Protein AF-R8BSB5-F1 (afdb_monomer_lite)

Organism: Phaeoacremonium minimum (strain UCR-PA7) (NCBI:txid1286976)

pLDDT: mean 89.69, std 11.92, range [39.78, 98.31]

Structure (mmCIF, N/CA/C/O backbone):
data_AF-R8BSB5-F1
#
_entry.id   AF-R8BSB5-F1
#
loop_
_atom_site.group_PDB
_atom_site.id
_atom_site.type_symbol
_atom_site.label_atom_id
_atom_site.label_alt_id
_atom_site.label_comp_id
_atom_site.label_asym_id
_atom_site.label_entity_id
_atom_site.label_seq_id
_atom_site.pdbx_PDB_ins_code
_atom_site.Cartn_x
_atom_site.Cartn_y
_atom_site.Cartn_z
_atom_site.occupancy
_atom_site.B_iso_or_equiv
_atom_site.auth_seq_id
_atom_site.auth_comp_id
_atom_site.auth_asym_id
_atom_site.auth_atom_id
_atom_site.pdbx_PDB_model_num
ATOM 1 N N . MET A 1 1 ? -7.769 4.348 18.635 1.00 86.06 1 MET A N 1
ATOM 2 C CA . MET A 1 1 ? -9.102 4.419 17.979 1.00 86.06 1 MET A CA 1
ATOM 3 C C . MET A 1 1 ? -10.161 5.073 18.865 1.00 86.06 1 MET A C 1
ATOM 5 O O . MET A 1 1 ? -10.721 6.068 18.430 1.00 86.06 1 MET A O 1
ATOM 9 N N . LYS A 1 2 ? -10.424 4.597 20.097 1.00 85.94 2 LYS A N 1
ATOM 10 C CA . LYS A 1 2 ? -11.406 5.243 21.003 1.00 85.94 2 LYS A CA 1
ATOM 11 C C . LYS A 1 2 ? -11.122 6.730 21.261 1.00 85.94 2 LYS A C 1
ATOM 13 O O . LYS A 1 2 ? -12.055 7.516 21.289 1.00 85.94 2 LYS A O 1
ATOM 18 N N . GLU A 1 3 ? -9.850 7.116 21.346 1.00 88.25 3 GLU A N 1
ATOM 19 C CA . GLU A 1 3 ? -9.418 8.522 21.443 1.00 88.25 3 GLU A CA 1
ATOM 20 C C . GLU A 1 3 ? -9.744 9.370 20.204 1.00 88.25 3 GLU A C 1
ATOM 22 O O . GLU A 1 3 ? -9.948 10.571 20.317 1.00 88.25 3 GLU A O 1
ATOM 27 N N . VAL A 1 4 ? -9.773 8.769 19.010 1.00 91.12 4 VAL A N 1
ATOM 28 C CA . VAL A 1 4 ? -10.160 9.468 17.771 1.00 91.12 4 VAL A CA 1
ATOM 29 C C . VAL A 1 4 ? -11.681 9.576 17.706 1.00 91.12 4 VAL A C 1
ATOM 31 O O . VAL A 1 4 ? -12.217 10.633 17.390 1.00 91.12 4 VAL A O 1
ATOM 34 N N . ILE A 1 5 ? -12.384 8.497 18.069 1.00 91.69 5 ILE A N 1
ATOM 35 C CA . ILE A 1 5 ? -13.847 8.484 18.169 1.00 91.69 5 ILE A CA 1
ATOM 36 C C . ILE A 1 5 ? -14.320 9.535 19.177 1.00 91.69 5 ILE A C 1
ATOM 38 O O . ILE A 1 5 ? -15.239 10.273 18.859 1.00 91.69 5 ILE A O 1
ATOM 42 N N . SER A 1 6 ? -13.679 9.676 20.343 1.00 93.19 6 SER A N 1
ATOM 43 C CA . SER A 1 6 ? -14.106 10.641 21.367 1.00 93.19 6 SER A CA 1
ATOM 44 C C . SER A 1 6 ? -14.038 12.101 20.917 1.00 93.19 6 SER A C 1
ATOM 46 O O . SER A 1 6 ? -14.775 12.929 21.445 1.00 93.19 6 SER A O 1
ATOM 48 N N . GLN A 1 7 ? -13.183 12.416 19.941 1.00 95.69 7 GLN A N 1
ATOM 49 C CA . GLN A 1 7 ? -13.055 13.763 19.387 1.00 95.69 7 GLN A CA 1
ATOM 50 C C . GLN A 1 7 ? -14.201 14.120 18.432 1.00 95.69 7 GLN A C 1
ATOM 52 O O . GLN A 1 7 ? -14.577 15.286 18.356 1.00 95.69 7 GLN A O 1
ATOM 57 N N . ALA A 1 8 ? -14.748 13.140 17.705 1.00 96.56 8 ALA A N 1
ATOM 58 C CA . ALA A 1 8 ? -15.770 13.365 16.678 1.00 96.56 8 ALA A CA 1
ATOM 59 C C . ALA A 1 8 ? -17.180 12.908 17.096 1.00 96.56 8 ALA A C 1
ATOM 61 O O . ALA A 1 8 ? -18.159 13.567 16.760 1.00 96.56 8 ALA A O 1
ATOM 62 N N . PHE A 1 9 ? -17.271 11.794 17.824 1.00 95.31 9 PHE A N 1
ATOM 63 C CA . PHE A 1 9 ? -18.498 11.087 18.209 1.00 95.31 9 PHE A CA 1
ATOM 64 C C . PHE A 1 9 ? -18.381 10.542 19.651 1.00 95.31 9 PHE A C 1
ATOM 66 O O . PHE A 1 9 ? -18.289 9.324 19.861 1.00 95.31 9 PHE A O 1
ATOM 73 N N . PRO A 1 10 ? -18.312 11.419 20.672 1.00 93.44 10 PRO A N 1
ATOM 74 C CA . PRO A 1 10 ? -18.104 11.024 22.069 1.00 93.44 10 PRO A CA 1
ATOM 75 C C . PRO A 1 10 ? -19.152 10.038 22.603 1.00 93.44 10 PRO A C 1
ATOM 77 O O . PRO A 1 10 ? -18.832 9.181 23.427 1.00 93.44 10 PRO A O 1
ATOM 80 N N . GLU A 1 11 ? -20.382 10.100 22.103 1.00 93.31 11 GLU A N 1
ATOM 81 C CA . GLU A 1 11 ? -21.478 9.195 22.443 1.00 93.31 11 GLU A CA 1
ATOM 82 C C . GLU A 1 11 ? -21.216 7.733 22.046 1.00 93.31 11 GLU A C 1
ATOM 84 O O . GLU A 1 11 ? -21.787 6.821 22.645 1.00 93.31 11 GLU A O 1
ATOM 89 N N . LEU A 1 12 ? -20.321 7.485 21.081 1.00 91.56 12 LEU A N 1
ATOM 90 C CA . LEU A 1 12 ? -19.994 6.138 20.608 1.00 91.56 12 LEU A CA 1
ATOM 91 C C . LEU A 1 12 ? -18.858 5.477 21.401 1.00 91.56 12 LEU A C 1
ATOM 93 O O . LEU A 1 12 ? -18.624 4.281 21.248 1.00 91.56 12 LEU A O 1
ATOM 97 N N . VAL A 1 13 ? -18.150 6.212 22.267 1.00 89.12 13 VAL A N 1
ATOM 98 C CA . VAL A 1 13 ? -16.948 5.717 22.973 1.00 89.12 13 VAL A CA 1
ATOM 99 C C . VAL A 1 13 ? -17.248 4.525 23.887 1.00 89.12 13 VAL A C 1
ATOM 101 O O . VAL A 1 13 ? -16.405 3.640 24.053 1.00 89.12 13 VAL A O 1
ATOM 104 N N . GLY A 1 14 ? -18.445 4.501 24.480 1.00 85.81 14 GLY A N 1
ATOM 105 C CA . GLY A 1 14 ? -18.896 3.418 25.353 1.00 85.81 14 GLY A CA 1
ATOM 106 C C . GLY A 1 14 ? -19.329 2.153 24.608 1.00 85.81 14 GLY A C 1
ATOM 107 O O . GLY A 1 14 ? -19.499 1.111 25.242 1.00 85.81 14 GLY A O 1
ATOM 108 N N . LEU A 1 15 ? -19.509 2.220 23.284 1.00 87.44 15 LEU A N 1
ATOM 109 C CA . LEU A 1 15 ? -19.936 1.071 22.496 1.00 87.44 15 LEU A CA 1
ATOM 110 C C . LEU A 1 15 ? -18.770 0.092 22.282 1.00 87.44 15 LEU A C 1
ATOM 112 O O . LEU A 1 15 ? -17.628 0.510 22.066 1.00 87.44 15 LEU A O 1
ATOM 116 N N . PRO A 1 16 ? -19.032 -1.223 22.338 1.00 86.12 16 PRO A N 1
ATOM 117 C CA . PRO A 1 16 ? -18.023 -2.216 22.005 1.00 86.12 16 PRO A CA 1
ATOM 118 C C . PRO A 1 16 ? -17.767 -2.257 20.489 1.00 86.12 16 PRO A C 1
ATOM 120 O O . PRO A 1 16 ? -18.662 -1.988 19.685 1.00 86.12 16 PRO A O 1
ATOM 123 N N . PHE A 1 17 ? -16.552 -2.635 20.085 1.00 86.38 17 PHE A N 1
ATOM 124 C CA . PHE A 1 17 ? -16.262 -2.900 18.675 1.00 86.38 17 PHE A CA 1
ATOM 125 C C . PHE A 1 17 ? -16.877 -4.240 18.267 1.00 86.38 17 PHE A C 1
ATOM 127 O O . PHE A 1 17 ? -16.817 -5.196 19.032 1.00 86.38 17 PHE A O 1
ATOM 134 N N . VAL A 1 18 ? -17.447 -4.321 17.062 1.00 86.75 18 VAL A N 1
ATOM 135 C CA . VAL A 1 18 ? -18.013 -5.574 16.523 1.00 86.75 18 VAL A CA 1
ATOM 136 C C . VAL A 1 18 ? -16.927 -6.462 15.915 1.00 86.75 18 VAL A C 1
ATOM 138 O O . VAL A 1 18 ? -16.950 -7.677 16.088 1.00 86.75 18 VAL A O 1
ATOM 141 N N . GLU A 1 19 ? -15.959 -5.855 15.229 1.00 85.75 19 GLU A N 1
ATOM 142 C CA . GLU A 1 19 ? -14.872 -6.546 14.539 1.00 85.75 19 GLU A CA 1
ATOM 143 C C . GLU A 1 19 ? -13.636 -5.639 14.458 1.00 85.75 19 GLU A C 1
ATOM 145 O O . GLU A 1 19 ? -13.744 -4.411 14.459 1.00 85.75 19 GLU A O 1
ATOM 150 N N . SER A 1 20 ? -12.457 -6.253 14.367 1.00 86.75 20 SER A N 1
ATOM 151 C CA . SER A 1 20 ? -11.200 -5.598 14.016 1.00 86.75 20 SER A CA 1
ATOM 152 C C . SER A 1 20 ? -10.347 -6.545 13.176 1.00 86.75 20 SER A C 1
ATOM 154 O O . SER A 1 20 ? -10.354 -7.756 13.397 1.00 86.75 20 SER A O 1
ATOM 156 N N . ARG A 1 21 ? -9.600 -5.995 12.216 1.00 89.00 21 ARG A N 1
ATOM 157 C CA . ARG A 1 21 ? -8.682 -6.747 11.355 1.00 89.00 21 ARG A CA 1
ATOM 158 C C . ARG A 1 21 ? -7.492 -5.891 10.953 1.00 89.00 21 ARG A C 1
ATOM 160 O O . ARG A 1 21 ? -7.619 -4.679 10.786 1.00 89.00 21 ARG A O 1
ATOM 167 N N . LEU A 1 22 ? -6.356 -6.543 10.729 1.00 90.50 22 LEU A N 1
ATOM 168 C CA . LEU A 1 22 ? -5.213 -5.918 10.077 1.00 90.50 22 LEU A CA 1
ATOM 169 C C . LEU A 1 22 ? -5.409 -5.933 8.564 1.00 90.50 22 LEU A C 1
ATOM 171 O O . LEU A 1 22 ? -5.813 -6.941 7.984 1.00 90.50 22 LEU A O 1
ATOM 175 N N . CYS A 1 23 ? -5.125 -4.800 7.931 1.00 93.38 23 CYS A N 1
ATOM 176 C CA . CYS A 1 23 ? -5.186 -4.647 6.487 1.00 93.38 23 CYS A CA 1
ATOM 177 C C . CYS A 1 23 ? -3.781 -4.371 5.961 1.00 93.38 23 CYS A C 1
ATOM 179 O O . CYS A 1 23 ? -3.204 -3.327 6.253 1.00 93.38 23 CYS A O 1
ATOM 181 N N . TRP A 1 24 ? -3.253 -5.308 5.181 1.00 93.31 24 TRP A N 1
ATOM 182 C CA . TRP A 1 24 ? -1.919 -5.211 4.603 1.00 93.31 24 TRP A CA 1
ATOM 183 C C . TRP A 1 24 ? -1.949 -4.472 3.268 1.00 93.31 24 TRP A C 1
ATOM 185 O O . TRP A 1 24 ? -2.859 -4.658 2.459 1.00 93.31 24 TRP A O 1
ATOM 195 N N . TYR A 1 25 ? -0.929 -3.657 3.032 1.00 92.75 25 TYR A N 1
ATOM 196 C CA . TYR A 1 25 ? -0.631 -3.045 1.743 1.00 92.75 25 TYR A CA 1
ATOM 197 C C . TYR A 1 25 ? 0.884 -2.964 1.565 1.00 92.75 25 TYR A C 1
ATOM 199 O O . TYR A 1 25 ? 1.650 -3.215 2.495 1.00 92.75 25 TYR A O 1
ATOM 207 N N . THR A 1 26 ? 1.309 -2.644 0.348 1.00 93.19 26 THR A N 1
ATOM 208 C CA . THR A 1 26 ? 2.721 -2.496 0.002 1.00 93.19 26 THR A CA 1
ATOM 209 C C . THR A 1 26 ? 2.972 -1.070 -0.441 1.00 93.19 26 THR A C 1
ATOM 211 O O . THR A 1 26 ? 2.349 -0.601 -1.400 1.00 93.19 26 THR A O 1
ATOM 214 N N . ASP A 1 27 ? 3.892 -0.414 0.252 1.00 94.25 27 ASP A N 1
ATOM 215 C CA . ASP A 1 27 ? 4.408 0.891 -0.127 1.00 94.25 27 ASP A CA 1
ATOM 216 C C . ASP A 1 27 ? 5.517 0.758 -1.170 1.00 94.25 27 ASP A C 1
ATOM 218 O O . ASP A 1 27 ? 6.329 -0.169 -1.134 1.00 94.25 27 ASP A O 1
ATOM 222 N N . SER A 1 28 ? 5.559 1.703 -2.102 1.00 95.50 28 SER A N 1
ATOM 223 C CA . SER A 1 28 ? 6.710 1.936 -2.967 1.00 95.50 28 SER A CA 1
ATOM 224 C C . SER A 1 28 ? 7.615 3.033 -2.396 1.00 95.50 28 SER A C 1
ATOM 226 O O . SER A 1 28 ? 7.261 3.735 -1.445 1.00 95.50 28 SER A O 1
ATOM 228 N N . ILE A 1 29 ? 8.791 3.192 -3.004 1.00 95.31 29 ILE A N 1
ATOM 229 C CA . ILE A 1 29 ? 9.814 4.156 -2.576 1.00 95.31 29 ILE A CA 1
ATOM 230 C C . ILE A 1 29 ? 9.361 5.622 -2.662 1.00 95.31 29 ILE A C 1
ATOM 232 O O . ILE A 1 29 ? 9.895 6.461 -1.952 1.00 95.31 29 ILE A O 1
ATOM 236 N N . ASP A 1 30 ? 8.383 5.939 -3.507 1.00 94.31 30 ASP A N 1
ATOM 237 C CA . ASP A 1 30 ? 7.924 7.304 -3.805 1.00 94.31 30 ASP A CA 1
ATOM 238 C C . ASP A 1 30 ? 6.393 7.447 -3.715 1.00 94.31 30 ASP A C 1
ATOM 240 O O . ASP A 1 30 ? 5.823 8.422 -4.201 1.00 94.31 30 ASP A O 1
ATOM 244 N N . ASN A 1 31 ? 5.713 6.461 -3.123 1.00 94.69 31 ASN A N 1
ATOM 245 C CA . ASN A 1 31 ? 4.255 6.382 -3.002 1.00 94.69 31 ASN A CA 1
ATOM 246 C C . ASN A 1 31 ? 3.458 6.294 -4.326 1.00 94.69 31 ASN A C 1
ATOM 248 O O . ASN A 1 31 ? 2.221 6.305 -4.283 1.00 94.69 31 ASN A O 1
ATOM 252 N N . ASN A 1 32 ? 4.117 6.154 -5.486 1.00 95.81 32 ASN A N 1
ATOM 253 C CA . ASN A 1 32 ? 3.470 5.831 -6.766 1.00 95.81 32 ASN A CA 1
ATOM 254 C C . ASN A 1 32 ? 3.288 4.316 -6.942 1.00 95.81 32 ASN A C 1
ATOM 256 O O . ASN A 1 32 ? 3.997 3.516 -6.333 1.00 95.81 32 ASN A O 1
ATOM 260 N N . TYR A 1 33 ? 2.409 3.886 -7.847 1.00 97.38 33 TYR A N 1
ATOM 261 C CA . TYR A 1 33 ? 2.291 2.459 -8.170 1.00 97.38 33 TYR A CA 1
ATOM 262 C C . TYR A 1 33 ? 3.554 1.930 -8.855 1.00 97.38 33 TYR A C 1
ATOM 264 O O . TYR A 1 33 ? 4.352 2.690 -9.406 1.00 97.38 33 TYR A O 1
ATOM 272 N N . VAL A 1 34 ? 3.759 0.618 -8.794 1.00 97.88 34 VAL A N 1
ATOM 273 C CA . VAL A 1 34 ? 4.806 -0.074 -9.552 1.00 97.88 34 VAL A CA 1
ATOM 274 C C . VAL A 1 34 ? 4.097 -1.037 -10.488 1.00 97.88 34 VAL A C 1
ATOM 276 O O . VAL A 1 34 ? 3.658 -2.120 -10.090 1.00 97.88 34 VAL A O 1
ATOM 279 N N . ILE A 1 35 ? 3.904 -0.577 -11.717 1.00 98.25 35 ILE A N 1
ATOM 280 C CA . ILE A 1 35 ? 3.174 -1.274 -12.764 1.00 98.25 35 ILE A CA 1
ATOM 281 C C . ILE A 1 35 ? 4.066 -1.237 -13.988 1.00 98.25 35 ILE A C 1
ATOM 283 O O . ILE A 1 35 ? 4.145 -0.206 -14.644 1.00 98.25 35 ILE A O 1
ATOM 287 N N . ASP A 1 36 ? 4.794 -2.321 -14.239 1.00 98.19 36 ASP A N 1
ATOM 288 C CA . ASP A 1 36 ? 5.729 -2.407 -15.358 1.00 98.19 36 ASP A CA 1
ATOM 289 C C . ASP A 1 36 ? 6.243 -3.837 -15.562 1.00 98.19 36 ASP A C 1
ATOM 291 O O . ASP A 1 36 ? 6.017 -4.729 -14.735 1.00 98.19 36 ASP A O 1
ATOM 295 N N . TYR A 1 37 ? 6.984 -4.041 -16.648 1.00 98.12 37 TYR A N 1
ATOM 296 C CA . TYR A 1 37 ? 7.818 -5.225 -16.817 1.00 98.12 37 TYR A CA 1
ATOM 297 C C . TYR A 1 37 ? 9.048 -5.169 -15.906 1.00 98.12 37 TYR A C 1
ATOM 299 O O . TYR A 1 37 ? 9.698 -4.134 -15.765 1.00 98.12 37 TYR A O 1
ATOM 307 N N . VAL A 1 38 ? 9.399 -6.305 -15.304 1.00 97.50 38 VAL A N 1
ATOM 308 C CA . VAL A 1 38 ? 10.588 -6.418 -14.451 1.00 97.50 38 VAL A CA 1
ATOM 309 C C . VAL A 1 38 ? 11.840 -6.558 -15.332 1.00 97.50 38 VAL A C 1
ATOM 311 O O . VAL A 1 38 ? 11.917 -7.499 -16.133 1.00 97.50 38 VAL A O 1
ATOM 314 N N . PRO A 1 39 ? 12.854 -5.679 -15.195 1.00 97.31 39 PRO A N 1
ATOM 315 C CA . PRO A 1 39 ? 14.092 -5.785 -15.963 1.00 97.31 39 PRO A CA 1
ATOM 316 C C . PRO A 1 39 ? 14.799 -7.129 -15.753 1.00 97.31 39 PRO A C 1
ATOM 318 O O . PRO A 1 39 ? 14.837 -7.660 -14.645 1.00 97.31 39 PRO A O 1
ATOM 321 N N . GLY A 1 40 ? 15.392 -7.672 -16.820 1.00 97.44 40 GLY A N 1
ATOM 322 C CA . GLY A 1 40 ? 16.128 -8.944 -16.779 1.00 97.44 40 GLY A CA 1
ATOM 323 C C . GLY A 1 40 ? 15.281 -10.199 -17.016 1.00 97.44 40 GLY A C 1
ATOM 324 O O . GLY A 1 40 ? 15.841 -11.287 -17.103 1.00 97.44 40 GLY A O 1
ATOM 325 N N . TYR A 1 41 ? 13.963 -10.062 -17.197 1.00 97.69 41 TYR A N 1
ATOM 326 C CA . TYR A 1 41 ? 13.045 -11.184 -17.443 1.00 97.69 41 TYR A CA 1
ATOM 327 C C . TYR A 1 41 ? 12.583 -11.303 -18.903 1.00 97.69 41 TYR A C 1
ATOM 329 O O . TYR A 1 41 ? 11.571 -11.933 -19.166 1.00 97.69 41 TYR A O 1
ATOM 337 N N . SER A 1 42 ? 13.295 -10.714 -19.872 1.00 96.38 42 SER A N 1
ATOM 338 C CA . SER A 1 42 ? 12.946 -10.794 -21.309 1.00 96.38 42 SER A CA 1
ATOM 339 C C . SER A 1 42 ? 11.461 -10.506 -21.601 1.00 96.38 42 SER A C 1
ATOM 341 O O . SER A 1 42 ? 10.831 -11.214 -22.381 1.00 96.38 42 SER A O 1
ATOM 343 N N . ASP A 1 43 ? 10.892 -9.505 -20.920 1.00 95.75 43 ASP A N 1
ATOM 344 C CA . ASP A 1 43 ? 9.474 -9.126 -20.995 1.00 95.75 43 ASP A CA 1
ATOM 345 C C . ASP A 1 43 ? 8.467 -10.237 -20.633 1.00 95.75 43 ASP A C 1
ATOM 347 O O . ASP A 1 43 ? 7.301 -10.176 -21.012 1.00 95.75 43 ASP A O 1
ATOM 351 N N . SER A 1 44 ? 8.880 -11.255 -19.872 1.00 97.50 44 SER A N 1
ATOM 352 C CA . SER A 1 44 ? 7.999 -12.353 -19.454 1.00 97.50 44 SER A CA 1
ATOM 353 C C . SER A 1 44 ? 7.350 -12.145 -18.082 1.00 97.50 44 SER A C 1
ATOM 355 O O . SER A 1 44 ? 6.484 -12.928 -17.696 1.00 97.50 44 SER A O 1
ATOM 357 N N . LEU A 1 45 ? 7.782 -11.135 -17.318 1.00 98.12 45 LEU A N 1
ATOM 358 C CA . LEU A 1 45 ? 7.266 -10.830 -15.982 1.00 98.12 45 LEU A CA 1
ATOM 359 C C . LEU A 1 45 ? 6.772 -9.385 -15.921 1.00 98.12 45 LEU A C 1
ATOM 361 O O . LEU A 1 45 ? 7.570 -8.451 -15.976 1.00 98.12 45 LEU A O 1
ATOM 365 N N . PHE A 1 46 ? 5.461 -9.225 -15.762 1.00 98.19 46 PHE A N 1
ATOM 366 C CA . PHE A 1 46 ? 4.786 -7.947 -15.551 1.00 98.19 46 PHE A CA 1
ATOM 367 C C . PHE A 1 46 ? 4.183 -7.912 -14.149 1.00 98.19 46 PHE A C 1
ATOM 369 O O . PHE A 1 46 ? 3.592 -8.898 -13.702 1.00 98.19 46 PHE A O 1
ATOM 376 N N . ILE A 1 47 ? 4.321 -6.786 -13.454 1.00 97.94 47 ILE A N 1
ATOM 377 C CA . ILE A 1 47 ? 3.787 -6.604 -12.101 1.00 97.94 47 ILE A CA 1
ATOM 378 C C . ILE A 1 47 ? 2.758 -5.478 -12.056 1.00 97.94 47 ILE A C 1
ATOM 380 O O . ILE A 1 47 ? 2.811 -4.538 -12.840 1.00 97.94 47 ILE A O 1
AT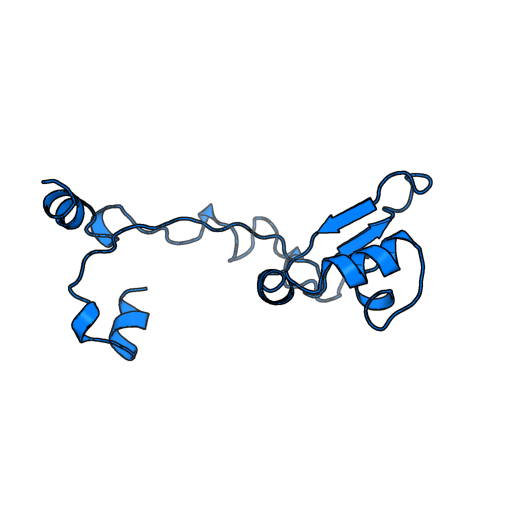OM 384 N N . CYS A 1 48 ? 1.816 -5.572 -11.117 1.00 97.56 48 CYS A N 1
ATOM 385 C CA . CYS A 1 48 ? 0.881 -4.504 -10.762 1.00 97.56 48 CYS A CA 1
ATOM 386 C C . CYS A 1 48 ? 0.797 -4.424 -9.235 1.00 97.56 48 CYS A C 1
ATOM 388 O O . CYS A 1 48 ? -0.013 -5.114 -8.618 1.00 97.56 48 CYS A O 1
ATOM 390 N N . THR A 1 49 ? 1.676 -3.644 -8.614 1.00 97.06 49 THR A N 1
ATOM 391 C CA . THR A 1 49 ? 1.825 -3.577 -7.151 1.00 97.06 49 THR A CA 1
ATOM 392 C C . THR A 1 49 ? 2.101 -2.142 -6.683 1.00 97.06 49 THR A C 1
ATOM 394 O O . THR A 1 49 ? 1.906 -1.185 -7.433 1.00 97.06 49 THR A O 1
ATOM 397 N N . GLY A 1 50 ? 2.521 -1.971 -5.427 1.00 96.00 50 GLY A N 1
ATOM 398 C CA . GLY A 1 50 ? 2.884 -0.674 -4.858 1.00 96.00 50 GLY A CA 1
ATOM 399 C C . GLY A 1 50 ? 1.674 0.226 -4.640 1.00 96.00 50 GLY A C 1
ATOM 400 O O . GLY A 1 50 ? 1.752 1.421 -4.877 1.00 96.00 50 GLY A O 1
AT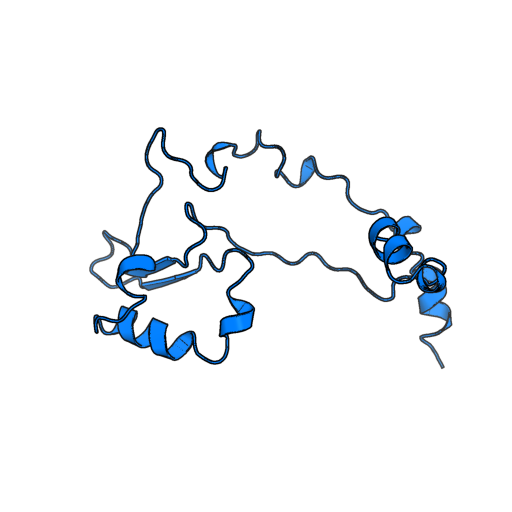OM 401 N N . GLY A 1 51 ? 0.529 -0.342 -4.245 1.00 96.38 51 GLY A N 1
ATOM 402 C CA . GLY A 1 51 ? -0.717 0.412 -4.082 1.00 96.38 51 GLY A CA 1
ATOM 403 C C . GLY A 1 51 ? -0.651 1.541 -3.043 1.00 96.38 51 GLY A C 1
ATOM 404 O O . GLY A 1 51 ? -1.541 2.398 -3.047 1.00 96.38 51 GLY A O 1
ATOM 405 N N . SER A 1 52 ? 0.369 1.525 -2.173 1.00 95.81 52 SER A N 1
ATOM 406 C CA . SER A 1 52 ? 0.748 2.588 -1.235 1.00 95.81 52 SER A CA 1
ATOM 407 C C . SER A 1 52 ? -0.389 3.119 -0.355 1.00 95.81 52 SER A C 1
ATOM 409 O O . SER A 1 52 ? -0.430 4.284 0.001 1.00 95.81 52 SER A O 1
ATOM 411 N N . GLY A 1 53 ? -1.377 2.278 -0.038 1.00 95.75 53 GLY A N 1
ATOM 412 C CA . GLY A 1 53 ? -2.529 2.671 0.780 1.00 95.75 53 GLY A CA 1
ATOM 413 C C . GLY A 1 53 ? -3.602 3.500 0.056 1.00 95.75 53 GLY A C 1
ATOM 414 O O . GLY A 1 53 ? -4.632 3.812 0.653 1.00 95.75 53 GLY A O 1
ATOM 415 N N . HIS A 1 54 ? -3.441 3.811 -1.239 1.00 96.38 54 HIS A N 1
ATOM 416 C CA . HIS A 1 54 ? -4.391 4.655 -1.989 1.00 96.38 54 HIS A CA 1
ATOM 417 C C . HIS A 1 54 ? -4.975 4.041 -3.261 1.00 96.38 54 HIS A C 1
ATOM 419 O O . HIS A 1 54 ? -5.871 4.650 -3.843 1.00 96.38 54 HIS A O 1
ATOM 425 N N . ALA A 1 55 ? -4.551 2.848 -3.682 1.00 96.56 55 ALA A N 1
ATOM 426 C CA . ALA A 1 55 ? -5.041 2.219 -4.917 1.00 96.56 55 ALA A CA 1
ATOM 427 C C . ALA A 1 55 ? -6.560 1.966 -4.958 1.00 96.56 55 ALA A C 1
ATOM 429 O O . ALA A 1 55 ? -7.174 2.090 -6.017 1.00 96.56 55 ALA A O 1
ATOM 430 N N . PHE A 1 56 ? -7.195 1.666 -3.819 1.00 96.75 56 PHE A N 1
ATOM 431 C CA . PHE A 1 56 ? -8.604 1.251 -3.802 1.00 96.75 56 PHE A CA 1
ATOM 432 C C . PHE A 1 56 ? -9.568 2.313 -4.356 1.00 96.75 56 PHE A C 1
ATOM 434 O O . PHE A 1 56 ? -10.513 1.968 -5.063 1.00 96.75 56 PHE A O 1
ATOM 441 N N . LYS A 1 57 ? -9.310 3.611 -4.129 1.00 96.69 57 LYS A N 1
ATOM 442 C CA . LYS A 1 57 ? -10.174 4.692 -4.652 1.00 96.69 57 LYS A CA 1
ATOM 443 C C . LYS A 1 57 ? -10.195 4.753 -6.188 1.00 96.69 57 LYS A C 1
ATOM 445 O O . LYS A 1 57 ? -11.114 5.320 -6.767 1.00 96.69 57 LYS A O 1
ATOM 450 N N . PHE A 1 58 ? -9.194 4.157 -6.837 1.00 96.50 58 PHE A N 1
ATOM 451 C CA . PHE A 1 58 ? -9.046 4.114 -8.289 1.00 96.50 58 PHE A CA 1
ATOM 452 C C . PHE A 1 58 ? -9.478 2.778 -8.896 1.00 96.50 58 PHE A C 1
ATOM 454 O O . PHE A 1 58 ? -9.352 2.609 -10.108 1.00 96.50 58 PHE A O 1
ATOM 461 N N . LEU A 1 59 ? -10.020 1.848 -8.099 1.00 96.94 59 LEU A N 1
ATOM 462 C CA . LEU A 1 59 ? -10.450 0.522 -8.553 1.00 96.94 59 LEU A CA 1
ATOM 463 C C . LEU A 1 59 ? -11.228 0.539 -9.890 1.00 96.94 59 LEU A C 1
ATOM 465 O O . LEU A 1 59 ? -10.890 -0.265 -10.758 1.00 96.94 59 LEU A O 1
ATOM 469 N N . PRO A 1 60 ? -12.189 1.457 -10.136 1.00 97.75 60 PRO A N 1
ATOM 470 C CA . PRO A 1 60 ? -12.961 1.445 -11.382 1.00 97.75 60 PRO A CA 1
ATOM 471 C C . PRO A 1 60 ? -12.169 1.843 -12.637 1.00 97.75 60 PRO A C 1
ATOM 473 O O . PRO A 1 60 ? -12.595 1.533 -13.748 1.00 97.75 60 PRO A O 1
ATOM 476 N N . ILE A 1 61 ? -11.051 2.562 -12.488 1.00 97.12 61 ILE A N 1
ATOM 477 C CA . ILE A 1 61 ? -10.285 3.127 -13.614 1.00 97.12 61 ILE A CA 1
ATOM 478 C C . ILE A 1 61 ? -8.879 2.543 -13.744 1.00 97.12 61 ILE A C 1
ATOM 480 O O . ILE A 1 61 ? -8.293 2.622 -14.822 1.00 97.12 61 ILE A O 1
ATOM 484 N N . LEU A 1 62 ? -8.352 1.912 -12.691 1.00 97.31 62 LEU A N 1
ATOM 485 C CA . LEU A 1 62 ? -6.971 1.437 -12.635 1.00 97.31 62 LEU A CA 1
ATOM 486 C C . LEU A 1 62 ? -6.649 0.469 -13.781 1.00 97.31 62 LEU A C 1
ATOM 488 O O . LEU A 1 62 ? -5.648 0.645 -14.469 1.00 97.31 62 LEU A O 1
ATOM 492 N N . GLY A 1 63 ? -7.542 -0.487 -14.061 1.00 97.94 63 GLY A N 1
ATOM 493 C CA . GLY A 1 63 ? -7.340 -1.487 -15.116 1.00 97.94 63 GLY A CA 1
ATOM 494 C C . GLY A 1 63 ? -7.151 -0.893 -16.518 1.00 97.94 63 GLY A C 1
ATOM 495 O O . GLY A 1 63 ? -6.371 -1.421 -17.308 1.00 97.94 63 GLY A O 1
ATOM 496 N N . ARG A 1 64 ? -7.797 0.244 -16.819 1.00 97.56 64 ARG A N 1
ATOM 497 C CA . ARG A 1 64 ? -7.631 0.941 -18.107 1.00 97.56 64 ARG A CA 1
ATOM 498 C C . ARG A 1 64 ? -6.198 1.438 -18.291 1.00 97.56 64 ARG A C 1
ATOM 500 O O . ARG A 1 64 ? -5.648 1.308 -19.377 1.00 97.56 64 ARG A O 1
ATOM 507 N N . HIS A 1 65 ? -5.607 1.990 -17.239 1.00 97.88 65 HIS A N 1
ATOM 508 C CA . HIS A 1 65 ? -4.254 2.541 -17.281 1.00 97.88 65 HIS A CA 1
ATOM 509 C C . HIS A 1 65 ? -3.186 1.447 -17.151 1.00 97.88 65 HIS A C 1
ATOM 511 O O . HIS A 1 65 ? -2.153 1.509 -17.808 1.00 97.88 65 HIS A O 1
ATOM 517 N N . VAL A 1 66 ? -3.474 0.376 -16.404 1.00 98.31 66 VAL A N 1
ATOM 518 C CA . VAL A 1 66 ? -2.637 -0.836 -16.393 1.00 98.31 66 VAL A CA 1
ATOM 519 C C . VAL A 1 66 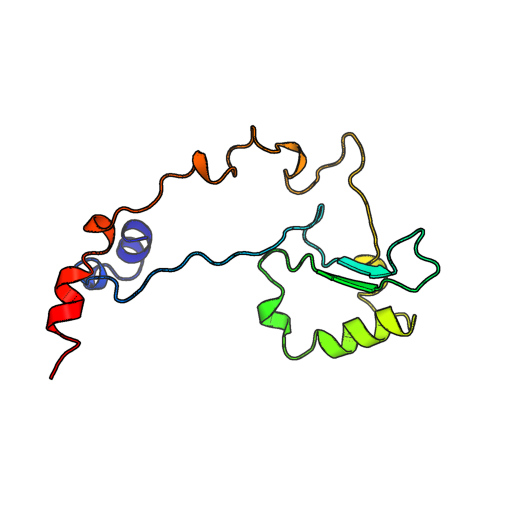? -2.505 -1.426 -17.799 1.00 98.31 66 VAL A C 1
ATOM 521 O O . VAL A 1 66 ? -1.404 -1.784 -18.208 1.00 98.31 66 VAL A O 1
ATOM 524 N N . LYS A 1 67 ? -3.604 -1.488 -18.567 1.00 98.31 67 LYS A N 1
ATOM 525 C CA . LYS A 1 67 ? -3.581 -1.941 -19.967 1.00 98.31 67 LYS A CA 1
ATOM 526 C C . LYS A 1 67 ? -2.628 -1.102 -20.823 1.00 98.31 67 LYS A C 1
ATOM 528 O O . LYS A 1 67 ? -1.861 -1.671 -21.591 1.00 98.31 67 LYS A O 1
ATOM 533 N N . ASN A 1 68 ? -2.644 0.222 -20.662 1.00 98.19 68 ASN A N 1
ATOM 534 C CA . ASN A 1 68 ? -1.747 1.123 -21.389 1.00 98.19 68 ASN A CA 1
ATOM 535 C C . ASN A 1 68 ? -0.273 0.814 -21.096 1.00 98.19 68 ASN A C 1
ATOM 537 O O . ASN A 1 68 ? 0.519 0.710 -22.029 1.00 98.19 68 ASN A O 1
ATOM 541 N N . GLN A 1 69 ? 0.081 0.569 -19.831 1.00 97.81 69 GLN A N 1
ATOM 542 C CA . GLN A 1 69 ? 1.427 0.121 -19.476 1.00 97.81 69 GLN A CA 1
ATOM 543 C C . GLN A 1 69 ? 1.777 -1.225 -20.132 1.00 97.81 69 GLN A C 1
ATOM 545 O O . GLN A 1 69 ? 2.831 -1.359 -20.751 1.00 97.81 69 GLN A O 1
ATOM 550 N N . LEU A 1 70 ? 0.883 -2.213 -20.018 1.00 97.81 70 LEU A N 1
ATOM 551 C CA . LEU A 1 70 ? 1.094 -3.570 -20.529 1.00 97.81 70 LEU A CA 1
ATOM 552 C C . LEU A 1 70 ? 1.330 -3.587 -22.049 1.00 97.81 70 LEU A C 1
ATOM 554 O O . LEU A 1 70 ? 2.202 -4.306 -22.536 1.00 97.81 70 LEU A O 1
ATOM 558 N N . GLU A 1 71 ? 0.569 -2.776 -22.785 1.00 97.56 71 GLU A N 1
ATOM 559 C CA . GLU A 1 71 ? 0.643 -2.624 -24.243 1.00 97.56 71 GLU A CA 1
ATOM 560 C C . GLU A 1 71 ? 1.678 -1.580 -24.693 1.00 97.56 71 GLU A C 1
ATOM 562 O O . GLU A 1 71 ? 1.808 -1.330 -25.891 1.00 97.56 71 GLU A O 1
ATOM 567 N N . ARG A 1 72 ? 2.407 -0.955 -23.757 1.00 96.38 72 ARG A N 1
ATOM 568 C CA . ARG A 1 72 ? 3.372 0.128 -24.025 1.00 96.38 72 ARG A CA 1
ATOM 569 C C . ARG A 1 72 ? 2.765 1.297 -24.809 1.00 96.38 72 ARG A C 1
ATOM 571 O O . ARG A 1 72 ? 3.414 1.898 -25.662 1.00 96.38 72 ARG A O 1
ATOM 578 N N . THR A 1 73 ? 1.511 1.620 -24.510 1.00 98.19 73 THR A N 1
ATOM 579 C CA . THR A 1 73 ? 0.796 2.779 -25.051 1.00 98.19 73 THR A CA 1
ATOM 580 C C . THR A 1 73 ? 0.935 3.946 -24.071 1.00 98.19 73 THR A C 1
ATOM 582 O O . THR A 1 73 ? 0.374 3.862 -22.980 1.00 98.19 73 THR A O 1
ATOM 585 N N . PRO A 1 74 ? 1.664 5.028 -24.407 1.00 97.44 74 PRO A N 1
ATOM 586 C CA . PRO A 1 74 ? 1.913 6.116 -23.465 1.00 97.44 74 PRO A CA 1
ATOM 587 C C . PRO A 1 74 ? 0.631 6.807 -22.989 1.00 97.44 74 PRO A C 1
ATOM 589 O O . PRO A 1 74 ? -0.243 7.153 -23.785 1.00 97.44 74 PRO A O 1
ATOM 592 N N . ASP A 1 75 ? 0.563 7.077 -21.688 1.00 97.00 75 ASP A N 1
ATOM 593 C CA . ASP A 1 75 ? -0.424 7.963 -21.073 1.00 97.00 75 ASP A CA 1
ATOM 594 C C . ASP A 1 75 ? 0.190 8.764 -19.911 1.00 97.00 75 ASP A C 1
ATOM 596 O O . ASP A 1 75 ? 1.388 8.674 -19.637 1.00 97.00 75 ASP A O 1
ATOM 600 N N . GLN A 1 76 ? -0.637 9.549 -19.215 1.00 96.38 76 GLN A N 1
ATOM 601 C CA . GLN A 1 76 ? -0.203 10.409 -18.107 1.00 96.38 76 GLN A CA 1
ATOM 602 C C . GLN A 1 76 ? 0.400 9.659 -16.902 1.00 96.38 76 GLN A C 1
ATOM 604 O O . GLN A 1 76 ? 1.015 10.293 -16.049 1.00 96.38 76 GLN A O 1
ATOM 609 N N . PHE A 1 77 ? 0.217 8.340 -16.807 1.00 97.00 77 PHE A N 1
ATOM 610 C CA . PHE A 1 77 ? 0.696 7.507 -15.705 1.00 97.00 77 PHE A CA 1
ATOM 611 C C . PHE A 1 77 ? 1.858 6.600 -16.093 1.00 97.00 77 PHE A C 1
ATOM 613 O O . PHE A 1 77 ? 2.639 6.227 -15.220 1.00 97.00 77 PHE A O 1
ATOM 620 N N . THR A 1 78 ? 2.002 6.271 -17.380 1.00 96.69 78 THR A N 1
ATOM 621 C CA . THR A 1 78 ? 2.999 5.282 -17.817 1.00 96.69 78 THR A CA 1
ATOM 622 C C . THR A 1 78 ? 4.434 5.582 -17.382 1.00 96.69 78 THR A C 1
ATOM 624 O O . THR A 1 78 ? 5.175 4.666 -17.046 1.00 96.69 78 THR A O 1
ATOM 627 N N . SER A 1 79 ? 4.827 6.857 -17.323 1.00 96.25 79 SER A N 1
ATOM 628 C CA . SER A 1 79 ? 6.153 7.271 -16.845 1.00 96.25 79 SER A CA 1
ATOM 629 C C . SER A 1 79 ? 6.293 7.235 -15.320 1.00 96.25 79 SER A C 1
ATOM 631 O O . SER A 1 79 ? 7.395 7.064 -14.809 1.00 96.25 79 SER A O 1
ATOM 633 N N . LEU A 1 80 ? 5.191 7.385 -14.584 1.00 95.94 80 LEU A N 1
ATOM 634 C CA . LEU A 1 80 ? 5.178 7.389 -13.119 1.00 95.94 80 LEU A CA 1
ATOM 635 C C . LEU A 1 80 ? 5.192 5.973 -12.542 1.00 95.94 80 LEU A C 1
ATOM 637 O O . LEU A 1 80 ? 5.707 5.756 -11.448 1.00 95.94 80 LEU A O 1
ATOM 641 N N . TRP A 1 81 ? 4.595 5.013 -13.250 1.00 97.38 81 TRP A N 1
ATOM 642 C CA . TRP A 1 81 ? 4.414 3.653 -12.741 1.00 97.38 81 TRP A CA 1
ATOM 643 C C . TRP A 1 81 ? 5.527 2.685 -13.130 1.00 97.38 81 TRP A C 1
ATOM 645 O O . TRP A 1 81 ? 5.519 1.550 -12.653 1.00 97.38 81 TRP A O 1
ATOM 655 N N . MET A 1 82 ? 6.504 3.145 -13.918 1.00 97.00 82 MET A N 1
ATOM 656 C CA . MET A 1 82 ? 7.635 2.336 -14.367 1.00 97.00 82 MET A CA 1
ATOM 657 C C . MET A 1 82 ? 8.378 1.663 -13.211 1.00 97.00 82 MET A C 1
ATOM 659 O O . MET A 1 82 ? 8.420 2.158 -12.071 1.00 97.00 82 MET A O 1
ATOM 663 N N . TRP A 1 83 ? 9.034 0.552 -13.543 1.00 97.25 83 TRP A N 1
ATOM 664 C CA . TRP A 1 83 ? 9.970 -0.098 -12.645 1.00 97.25 83 TRP A CA 1
ATOM 665 C C . TRP A 1 83 ? 11.057 0.889 -12.209 1.00 97.25 83 TRP A C 1
ATOM 667 O O . TRP A 1 83 ? 11.665 1.593 -13.017 1.00 97.25 83 TRP A O 1
ATOM 677 N N . ARG A 1 84 ? 11.329 0.916 -10.907 1.00 95.06 84 ARG A N 1
ATOM 678 C CA . ARG A 1 84 ? 12.327 1.791 -10.290 1.00 95.06 84 ARG A CA 1
ATOM 679 C C . ARG A 1 84 ? 12.867 1.152 -9.024 1.00 95.06 84 ARG A C 1
ATOM 681 O O . ARG A 1 84 ? 12.208 0.321 -8.403 1.00 95.06 84 ARG A O 1
ATOM 688 N N . VAL A 1 85 ? 14.077 1.545 -8.655 1.00 92.81 85 VAL A N 1
ATOM 689 C CA . VAL A 1 85 ? 14.783 1.037 -7.477 1.00 92.81 85 VAL A CA 1
ATOM 690 C C . VAL A 1 85 ? 15.186 2.199 -6.587 1.00 92.81 85 VAL A C 1
ATOM 692 O O . VAL A 1 85 ? 15.420 3.304 -7.080 1.00 92.81 85 VAL A O 1
ATOM 695 N N . ALA A 1 86 ? 15.268 1.944 -5.281 1.00 92.31 86 ALA A N 1
ATOM 696 C CA . ALA A 1 86 ? 15.792 2.923 -4.340 1.00 92.31 86 ALA A CA 1
ATOM 697 C C . ALA A 1 86 ? 17.223 3.318 -4.735 1.00 92.31 86 ALA A C 1
ATOM 699 O O . ALA A 1 86 ? 18.012 2.478 -5.180 1.00 92.31 86 ALA A O 1
ATOM 700 N N . ARG A 1 87 ? 17.558 4.594 -4.555 1.00 90.94 87 ARG A N 1
ATOM 701 C CA . ARG A 1 87 ? 18.901 5.129 -4.784 1.00 90.94 87 ARG A CA 1
ATOM 702 C C . ARG A 1 87 ? 19.506 5.554 -3.457 1.00 90.94 87 ARG A C 1
ATOM 704 O O . ARG A 1 87 ? 18.820 6.092 -2.592 1.00 90.94 87 ARG A O 1
ATOM 711 N N . ASN A 1 88 ? 20.800 5.302 -3.295 1.00 88.88 88 ASN A N 1
ATOM 712 C CA . ASN A 1 88 ? 21.499 5.632 -2.058 1.00 88.88 88 ASN A CA 1
ATOM 713 C C . ASN A 1 88 ? 21.451 7.141 -1.796 1.00 88.88 88 ASN A C 1
ATOM 715 O O . ASN A 1 88 ? 21.849 7.930 -2.649 1.00 88.88 88 ASN A O 1
ATOM 719 N N . GLY A 1 89 ? 21.002 7.515 -0.599 1.00 86.94 89 GLY A N 1
ATOM 720 C CA . GLY A 1 89 ? 20.891 8.911 -0.174 1.00 86.94 89 GLY A CA 1
ATOM 721 C C . GLY A 1 89 ? 19.620 9.628 -0.636 1.00 86.94 89 GLY A C 1
ATOM 722 O O . GLY A 1 89 ? 19.430 10.779 -0.255 1.00 86.94 89 GLY A O 1
ATOM 723 N N . GLU A 1 90 ? 18.747 8.977 -1.410 1.00 90.38 90 GLU A N 1
ATOM 724 C CA . GLU A 1 90 ? 17.427 9.515 -1.750 1.00 90.38 90 GLU A CA 1
ATOM 725 C C . GLU A 1 90 ? 16.372 9.054 -0.732 1.00 90.38 90 GLU A C 1
ATOM 727 O O . GLU A 1 90 ? 16.459 7.962 -0.161 1.00 90.38 90 GLU A O 1
ATOM 732 N N . GLU A 1 91 ? 15.362 9.895 -0.501 1.00 89.06 91 GLU A N 1
ATOM 733 C CA . GLU A 1 91 ? 14.206 9.530 0.315 1.00 89.06 91 GLU A CA 1
ATOM 734 C C . GLU A 1 91 ? 13.460 8.361 -0.341 1.00 89.06 91 GLU A C 1
ATOM 736 O O . GLU A 1 91 ? 13.195 8.371 -1.541 1.00 89.06 91 GLU A O 1
ATOM 741 N N . ASN A 1 92 ? 13.121 7.342 0.448 1.00 91.19 92 ASN A N 1
ATOM 742 C CA . ASN A 1 92 ? 12.451 6.144 -0.047 1.00 91.19 92 ASN A CA 1
ATOM 743 C C . ASN A 1 92 ? 11.206 5.795 0.774 1.00 91.19 92 ASN A C 1
ATOM 745 O O . ASN A 1 92 ? 10.990 4.632 1.117 1.00 91.19 92 ASN A O 1
ATOM 749 N N . ASN A 1 93 ? 10.420 6.812 1.145 1.00 90.12 93 ASN A N 1
ATOM 750 C CA . ASN A 1 93 ? 9.237 6.657 1.994 1.00 90.12 93 ASN A CA 1
ATOM 751 C C . ASN A 1 93 ? 9.582 5.978 3.338 1.00 90.12 93 ASN A C 1
ATOM 753 O O . ASN A 1 93 ? 8.831 5.147 3.849 1.00 90.12 93 ASN A O 1
ATOM 757 N N . GLY A 1 94 ? 10.791 6.258 3.850 1.00 88.56 94 GLY A N 1
ATOM 758 C CA . GLY A 1 94 ? 11.438 5.661 5.027 1.00 88.56 94 GLY A CA 1
ATOM 759 C C . GLY A 1 94 ? 11.675 4.144 4.956 1.00 88.56 94 GLY A C 1
ATOM 760 O O . GLY A 1 94 ? 11.938 3.520 5.983 1.00 88.56 94 GLY A O 1
ATOM 761 N N . LEU A 1 95 ? 11.479 3.500 3.800 1.00 89.19 95 LEU A N 1
ATOM 762 C CA . LEU A 1 95 ? 11.655 2.048 3.665 1.00 89.19 95 LEU A CA 1
ATOM 763 C C . LEU A 1 95 ? 13.103 1.621 3.973 1.00 89.19 95 LEU A C 1
ATOM 765 O O . LEU A 1 95 ? 13.348 0.462 4.294 1.00 89.19 95 LEU A O 1
ATOM 769 N N . ALA A 1 96 ? 14.054 2.563 3.920 1.00 87.69 96 ALA A N 1
ATOM 770 C CA . ALA A 1 96 ? 15.445 2.370 4.326 1.00 87.69 96 ALA A CA 1
ATOM 771 C C . ALA A 1 96 ? 15.609 2.058 5.820 1.00 87.69 96 ALA A C 1
ATOM 773 O O . ALA A 1 96 ? 16.627 1.477 6.187 1.00 87.69 96 ALA A O 1
ATOM 774 N N . ASP A 1 97 ? 14.634 2.405 6.667 1.00 88.38 97 ASP A N 1
ATOM 775 C CA . ASP A 1 97 ? 14.717 2.147 8.109 1.00 88.38 97 ASP A CA 1
ATOM 776 C C . ASP A 1 97 ? 14.734 0.638 8.424 1.00 88.38 97 ASP A C 1
ATOM 778 O O . ASP A 1 97 ? 15.230 0.217 9.473 1.00 88.38 97 ASP A O 1
ATOM 782 N N . GLY A 1 98 ? 14.191 -0.182 7.514 1.00 86.69 98 GLY A N 1
ATOM 783 C CA . GLY A 1 98 ? 14.153 -1.637 7.630 1.00 86.69 98 GLY A CA 1
ATOM 784 C C . GLY A 1 98 ? 13.520 -2.128 8.937 1.00 86.69 98 GLY A C 1
ATOM 785 O O . GLY A 1 98 ? 12.634 -1.495 9.510 1.00 86.69 98 GLY A O 1
ATOM 786 N N . GLU A 1 99 ? 14.008 -3.265 9.432 1.00 90.62 99 GLU A N 1
ATOM 787 C CA . GLU A 1 99 ? 13.578 -3.886 10.698 1.00 90.62 99 GLU A CA 1
ATOM 788 C C . GLU A 1 99 ? 13.939 -3.068 11.953 1.00 90.62 99 GLU A C 1
ATOM 790 O O . GLU A 1 99 ? 13.405 -3.292 13.042 1.00 90.62 99 GLU A O 1
ATOM 795 N N . ALA A 1 100 ? 14.848 -2.099 11.820 1.00 90.06 100 ALA A N 1
ATOM 796 C CA . ALA A 1 100 ? 15.220 -1.199 12.905 1.00 90.06 100 ALA A CA 1
ATOM 797 C C . ALA A 1 100 ? 14.275 0.008 13.022 1.00 90.06 100 ALA A C 1
ATOM 799 O O . ALA A 1 100 ? 14.332 0.731 14.025 1.00 90.06 100 ALA A O 1
ATOM 800 N N . GLY A 1 101 ? 13.417 0.215 12.020 1.00 90.00 101 GLY A N 1
ATOM 801 C CA . GLY A 1 101 ? 12.540 1.366 11.910 1.00 90.00 101 GLY A CA 1
ATOM 802 C C . GLY A 1 101 ? 11.392 1.394 12.918 1.00 90.00 101 GLY A C 1
ATOM 803 O O . GLY A 1 101 ? 11.003 0.370 13.484 1.00 90.00 101 GLY A O 1
ATOM 804 N N . PRO A 1 102 ? 10.783 2.573 13.126 1.00 89.81 102 PRO A N 1
ATOM 805 C CA . PRO A 1 102 ? 9.635 2.732 14.022 1.00 89.81 102 PRO A CA 1
ATOM 806 C C . PRO A 1 102 ? 8.348 2.090 13.477 1.00 89.81 102 PRO A C 1
ATOM 808 O O . PRO A 1 102 ? 7.370 1.968 14.206 1.00 89.81 102 PRO A O 1
ATOM 811 N N . ARG A 1 103 ? 8.336 1.703 12.195 1.00 88.19 103 ARG A N 1
ATOM 812 C CA . ARG A 1 103 ? 7.193 1.085 11.505 1.00 88.19 103 ARG A CA 1
ATOM 813 C C . ARG A 1 103 ? 7.228 -0.442 11.511 1.00 88.19 103 ARG A C 1
ATOM 815 O O . ARG A 1 103 ? 6.355 -1.067 10.917 1.00 88.19 103 ARG A O 1
ATOM 822 N N . GLU A 1 104 ? 8.226 -1.037 12.158 1.00 91.94 104 GLU A N 1
ATOM 823 C CA . GLU A 1 104 ? 8.288 -2.484 12.324 1.00 91.94 104 GLU A CA 1
ATOM 824 C C . GLU A 1 104 ? 7.151 -2.945 13.260 1.00 91.94 104 GLU A C 1
ATOM 826 O O . GLU A 1 104 ? 6.949 -2.392 14.343 1.00 91.94 104 GLU A O 1
ATOM 831 N N . MET A 1 105 ? 6.390 -3.951 12.823 1.00 90.44 105 MET A N 1
ATOM 832 C CA . MET A 1 105 ? 5.156 -4.400 13.463 1.00 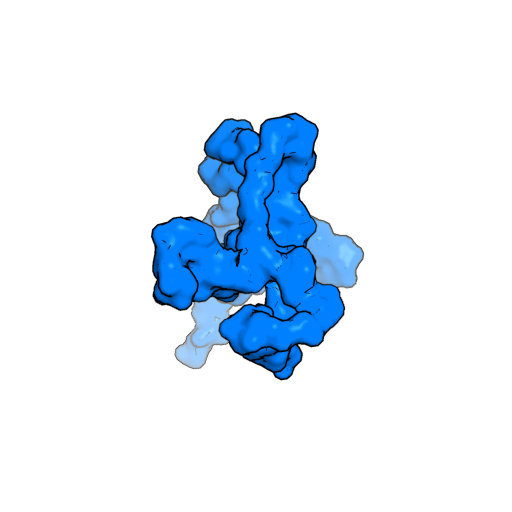90.44 105 MET A CA 1
ATOM 833 C C . MET A 1 105 ? 5.330 -4.871 14.914 1.00 90.44 1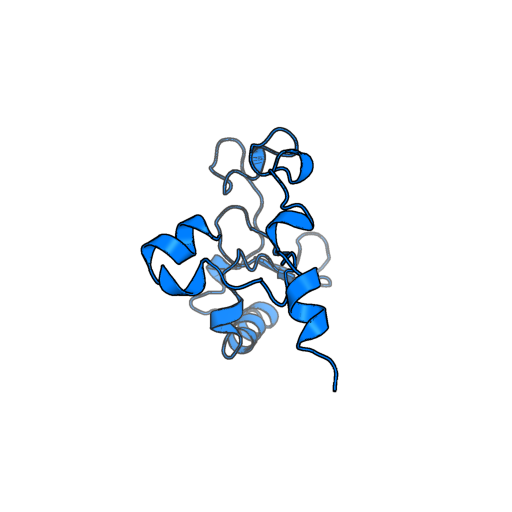05 MET A C 1
ATOM 835 O O . MET A 1 105 ? 4.498 -4.553 15.757 1.00 90.44 105 MET A O 1
ATOM 839 N N . SER A 1 106 ? 6.397 -5.605 15.226 1.00 90.94 106 SER A N 1
ATOM 840 C CA . SER A 1 106 ? 6.734 -6.086 16.574 1.00 90.94 106 SER A CA 1
ATOM 841 C C . SER A 1 106 ? 6.977 -4.962 17.583 1.00 90.94 106 SER A C 1
ATOM 843 O O . SER A 1 106 ? 6.912 -5.197 18.789 1.00 90.94 106 SER A O 1
ATOM 845 N N . ARG A 1 107 ? 7.242 -3.739 17.107 1.00 90.44 107 ARG A N 1
ATOM 846 C CA . ARG A 1 107 ? 7.420 -2.543 17.943 1.00 90.44 107 ARG A CA 1
ATOM 847 C C . ARG A 1 107 ? 6.131 -1.750 18.126 1.00 90.44 107 ARG A C 1
ATOM 849 O O . ARG A 1 107 ? 6.088 -0.861 18.976 1.00 90.44 107 ARG A O 1
ATOM 856 N N . LEU A 1 108 ? 5.102 -2.031 17.329 1.00 88.56 108 LEU A N 1
ATOM 857 C CA . LEU A 1 108 ? 3.815 -1.362 17.443 1.00 88.56 108 LEU A CA 1
ATOM 858 C C . LEU A 1 108 ? 3.065 -1.898 18.663 1.00 88.56 108 LEU A C 1
ATOM 860 O O . LEU A 1 108 ? 3.004 -3.104 18.902 1.00 88.56 108 LEU A O 1
ATOM 864 N N . GLN A 1 109 ? 2.449 -0.994 19.424 1.00 88.50 109 GLN A N 1
ATOM 865 C CA . GLN A 1 109 ? 1.521 -1.387 20.475 1.00 88.50 109 GLN A CA 1
ATOM 866 C C . GLN A 1 109 ? 0.262 -1.972 19.829 1.00 88.50 109 GLN A C 1
ATOM 868 O O . GLN A 1 109 ? -0.549 -1.252 19.242 1.00 88.50 109 GLN A O 1
ATOM 873 N N . MET A 1 110 ? 0.112 -3.288 19.937 1.00 87.75 110 MET A N 1
ATOM 874 C CA . MET A 1 110 ? -1.074 -3.995 19.474 1.00 87.75 110 MET A CA 1
ATOM 875 C C . MET A 1 110 ? -2.198 -3.868 20.501 1.00 87.75 110 MET A C 1
ATOM 877 O O . MET A 1 110 ? -1.954 -3.772 21.701 1.00 87.75 110 MET A O 1
ATOM 881 N N . ALA A 1 111 ? -3.435 -3.848 20.013 1.00 85.50 111 ALA A N 1
ATOM 882 C CA . ALA A 1 111 ? -4.606 -3.867 20.876 1.00 85.50 111 ALA A CA 1
ATOM 883 C C . ALA A 1 111 ? -4.825 -5.274 21.449 1.00 85.50 111 ALA A C 1
ATOM 885 O O . ALA A 1 111 ? -4.731 -6.269 20.726 1.00 85.50 111 ALA A O 1
ATOM 886 N N . GLU A 1 112 ? -5.181 -5.333 22.724 1.00 83.38 112 GLU A N 1
ATOM 887 C CA . GLU A 1 112 ? -5.547 -6.552 23.431 1.00 83.38 112 GLU A CA 1
ATOM 888 C C . GLU A 1 112 ? -7.041 -6.854 23.270 1.00 83.38 112 GLU A C 1
ATOM 890 O O . GLU A 1 112 ? -7.858 -5.982 22.964 1.00 83.38 112 GLU A O 1
ATOM 895 N N . VAL A 1 113 ? -7.447 -8.098 23.536 1.00 78.50 113 VAL A N 1
ATOM 896 C CA . VAL A 1 113 ? -8.866 -8.509 23.468 1.00 78.50 113 VAL A CA 1
ATOM 897 C C . VAL A 1 113 ? -9.760 -7.614 24.342 1.00 78.50 113 VAL A C 1
ATOM 899 O O . VAL A 1 113 ? -10.890 -7.285 23.964 1.00 78.50 113 VAL A O 1
ATOM 902 N N . THR A 1 114 ? -9.239 -7.170 25.487 1.00 80.94 114 THR A N 1
ATOM 903 C CA . THR A 1 114 ? -9.921 -6.269 26.425 1.00 80.94 114 THR A CA 1
ATOM 904 C C . THR A 1 114 ? -10.184 -4.880 25.850 1.00 80.94 114 THR A C 1
ATOM 906 O O . THR A 1 114 ? -11.185 -4.259 26.210 1.00 80.94 114 THR A O 1
ATOM 909 N N . ASP A 1 115 ? -9.357 -4.402 24.917 1.00 80.81 115 ASP A N 1
ATOM 910 C CA . ASP A 1 115 ? -9.518 -3.074 24.312 1.00 80.81 115 ASP A CA 1
ATOM 911 C C . ASP A 1 115 ? -10.773 -3.001 23.435 1.00 80.81 115 ASP A C 1
ATOM 913 O O . ASP A 1 115 ? -11.422 -1.949 23.327 1.00 80.81 115 ASP A O 1
ATOM 917 N N . PHE A 1 116 ? -11.153 -4.140 22.846 1.00 76.81 116 PHE A N 1
ATOM 918 C CA . PHE A 1 116 ? -12.275 -4.236 21.921 1.00 76.81 116 PHE A CA 1
ATOM 919 C C . PHE A 1 116 ? -13.635 -4.448 22.599 1.00 76.81 116 PHE A C 1
ATOM 921 O O . PHE A 1 116 ? -14.660 -4.105 22.010 1.00 76.81 116 PHE A O 1
ATOM 928 N N . ASN A 1 117 ? -13.665 -4.981 23.829 1.00 69.69 117 ASN A N 1
ATOM 929 C CA . ASN A 1 117 ? -14.897 -5.370 24.534 1.00 69.69 117 ASN A CA 1
ATOM 930 C C . ASN A 1 117 ? -15.823 -6.288 23.687 1.00 69.69 117 ASN A C 1
ATOM 932 O O . ASN A 1 117 ? -17.051 -6.172 23.706 1.00 69.69 117 ASN A O 1
ATOM 936 N N . LEU A 1 118 ? -15.228 -7.214 22.920 1.00 62.53 118 LEU A N 1
ATOM 937 C CA . LEU A 1 118 ? -15.945 -8.098 21.981 1.00 62.53 118 LEU A CA 1
ATOM 938 C C . LEU A 1 118 ? -16.900 -9.084 22.671 1.00 62.53 118 LEU A C 1
ATOM 940 O O . LEU A 1 118 ? -17.870 -9.541 22.063 1.00 62.53 118 LEU A O 1
ATOM 944 N N . GLU A 1 119 ? -16.658 -9.411 23.942 1.00 58.78 119 GLU A N 1
ATOM 945 C CA . GLU A 1 119 ? -17.525 -10.315 24.705 1.00 58.78 119 GLU A CA 1
ATOM 946 C C . GLU A 1 119 ? -18.928 -9.747 24.918 1.00 58.78 119 GLU A C 1
ATOM 948 O O . GLU A 1 119 ? -19.902 -10.501 24.968 1.00 58.78 119 GLU A O 1
ATOM 953 N N . THR A 1 120 ? -19.049 -8.418 24.984 1.00 57.16 120 THR A N 1
ATOM 954 C CA . THR A 1 120 ? -20.350 -7.763 25.0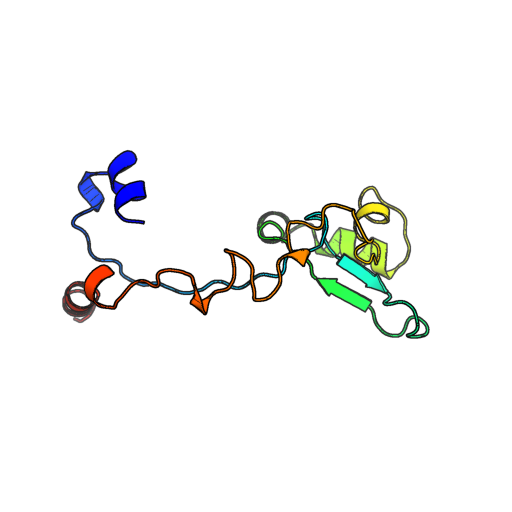98 1.00 57.16 120 THR A CA 1
ATOM 955 C C . THR A 1 120 ? -21.145 -7.951 23.809 1.00 57.16 120 THR A C 1
ATOM 957 O O . THR A 1 120 ? -22.294 -8.361 23.897 1.00 57.16 120 THR A O 1
ATOM 960 N N . VAL A 1 121 ? -20.543 -7.770 22.623 1.00 54.84 121 VAL A N 1
ATOM 961 C CA . VAL A 1 121 ? -21.218 -7.891 21.307 1.00 54.84 121 VAL A CA 1
ATOM 962 C C . VAL A 1 121 ? -21.738 -9.297 21.036 1.00 54.84 121 VAL A C 1
ATOM 964 O O . VAL A 1 121 ? -22.845 -9.448 20.523 1.00 54.84 121 VAL A O 1
ATOM 967 N N . ARG A 1 122 ? -20.994 -10.339 21.428 1.00 54.09 122 ARG A N 1
ATOM 968 C CA . ARG A 1 122 ? -21.432 -11.734 21.238 1.00 54.09 122 ARG A CA 1
ATOM 969 C C . ARG A 1 122 ? -22.758 -12.052 21.940 1.00 54.09 122 ARG A C 1
ATOM 971 O O . ARG A 1 122 ? -23.476 -12.924 21.468 1.00 54.09 122 ARG A O 1
ATOM 978 N N . LYS A 1 123 ? -23.121 -11.321 23.003 1.00 53.31 123 LYS A N 1
ATOM 979 C CA . LYS A 1 123 ? -24.431 -11.451 23.669 1.00 53.31 123 LYS A CA 1
ATOM 980 C C . LYS A 1 123 ? -25.592 -10.821 22.887 1.00 53.31 123 LYS A C 1
ATOM 982 O O . LYS A 1 123 ? -26.730 -11.188 23.140 1.00 53.31 123 LYS A O 1
ATOM 987 N N . TRP A 1 124 ? -25.320 -9.902 21.956 1.00 50.16 124 TRP A N 1
ATOM 988 C CA . TRP A 1 124 ? -26.329 -9.253 21.099 1.00 50.16 124 TRP A CA 1
ATOM 989 C C . TRP A 1 124 ? -26.452 -9.911 19.718 1.00 50.16 124 TRP A C 1
ATOM 991 O O . TRP A 1 124 ? -27.412 -9.653 19.001 1.00 50.16 124 TRP A O 1
ATOM 1001 N N . ALA A 1 125 ? -25.471 -10.732 19.333 1.00 53.03 125 ALA A N 1
ATOM 1002 C CA . ALA A 1 125 ? -25.375 -11.357 18.013 1.00 53.03 125 ALA A CA 1
ATOM 1003 C C . ALA A 1 125 ? -26.027 -12.754 17.923 1.00 53.03 125 ALA A C 1
ATOM 1005 O O . ALA A 1 125 ? -25.847 -13.441 16.918 1.00 53.03 125 ALA A O 1
ATOM 1006 N N . LEU A 1 126 ? -26.773 -13.181 18.945 1.00 39.78 126 LEU A N 1
ATOM 1007 C CA . LEU A 1 126 ? -27.547 -14.424 18.936 1.00 39.78 126 LEU A CA 1
ATOM 1008 C C . LEU A 1 126 ? -29.043 -14.109 19.103 1.00 39.78 126 LEU A C 1
ATOM 1010 O O . LEU A 1 126 ? -29.379 -13.371 20.034 1.00 39.78 126 LEU A O 1
ATOM 1014 N N . PRO A 1 127 ? -29.943 -14.652 18.263 1.00 48.66 127 PRO A N 1
ATOM 1015 C CA . PRO A 1 127 ? -31.259 -15.061 18.741 1.00 48.66 127 PRO A CA 1
ATOM 1016 C C . PRO A 1 127 ? -31.151 -16.244 19.716 1.00 48.66 127 PRO A C 1
ATOM 1018 O O . PRO A 1 127 ? -30.223 -17.074 19.556 1.00 48.66 127 PRO A O 1
#

Radius of gyration: 20.83 Å; chains: 1; bounding box: 53×29×52 Å

InterPro domains:
  IPR036188 FAD/NAD(P)-binding domain superfamily [G3DSA:3.50.50.60] (30-84)
  IPR045170 MTOX family [PTHR10961] (1-91)

Secondary structure (DSSP, 8-state):
-HHHHHHH-GGGTTSPPS----------TTSS-EEEEPTTSTT--EEEE--TTTGGGGHHHHHHHHHHHHTT---TTTTTSS-----TTS--TTGGGGGGSTT-GGGS-PPPHHHHTHHHHHTTS--

Sequence (127 aa):
MKEVISQAFPELVGLPFVESRLCWYTDSIDNNYVIDYVPGYSDSLFICTGGSGHAFKFLPILGRHVKNQLERTPDQFTSLWMWRVARNGEENNGLADGEAGPREMSRLQMAEVTDFNLETVRKWALP

Foldseek 3Di:
DLVVCCVPPVVCSPPFAQDDDDDDFAAWQVQAWAFAQDPPPPSPDTDTGRPNVPVVVCVVPVVVVSVCRNVVNDDPCNVVNYDDDDDPPDRGVCCVCPCVDCPNPVNDDDDDPVNRVNVVVVVVPDD